Protein AF-A0A442HYF4-F1 (afdb_monomer_lite)

Radius of gyration: 38.26 Å; chains: 1; bounding box: 68×33×131 Å

Structure (mmCIF, N/CA/C/O backbone):
data_AF-A0A442HYF4-F1
#
_entry.id   AF-A0A442HYF4-F1
#
loop_
_atom_site.group_PDB
_atom_site.id
_atom_site.type_symbol
_atom_site.label_atom_id
_atom_site.label_alt_id
_atom_site.label_comp_id
_atom_site.label_asym_id
_atom_site.label_entity_id
_atom_site.label_seq_id
_atom_site.pdbx_PDB_ins_code
_atom_site.Cartn_x
_atom_site.Cartn_y
_atom_site.Cartn_z
_atom_site.occupancy
_atom_site.B_iso_or_equiv
_atom_site.auth_seq_id
_atom_site.auth_comp_id
_atom_site.auth_asym_id
_atom_site.auth_atom_id
_atom_site.pdbx_PDB_model_num
ATOM 1 N N . MET A 1 1 ? 8.317 -24.355 -29.044 1.00 38.81 1 MET A N 1
ATOM 2 C CA . MET A 1 1 ? 8.389 -22.879 -29.080 1.00 38.81 1 MET A CA 1
ATOM 3 C C . MET A 1 1 ? 7.995 -22.366 -27.707 1.00 38.81 1 MET A C 1
ATOM 5 O O . MET A 1 1 ? 6.827 -22.448 -27.359 1.00 38.81 1 MET A O 1
ATOM 9 N N . ALA A 1 2 ? 8.966 -21.963 -26.887 1.00 39.94 2 ALA A N 1
ATOM 10 C CA . ALA A 1 2 ? 8.688 -21.437 -25.554 1.00 39.94 2 ALA A CA 1
ATOM 11 C C . ALA A 1 2 ? 8.013 -20.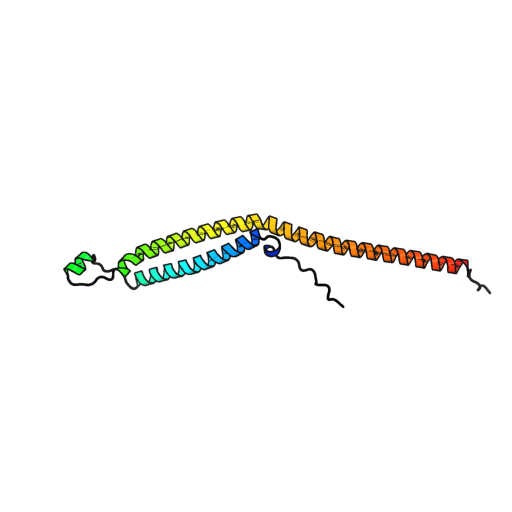068 -25.700 1.00 39.94 2 ALA A C 1
ATOM 13 O O . ALA A 1 2 ? 8.576 -19.163 -26.316 1.00 39.94 2 ALA A O 1
ATOM 14 N N . THR A 1 3 ? 6.795 -19.932 -25.184 1.00 39.81 3 THR A N 1
ATOM 15 C CA . THR A 1 3 ? 6.084 -18.656 -25.107 1.00 39.81 3 THR A CA 1
ATOM 16 C C . THR A 1 3 ? 6.924 -17.703 -24.265 1.00 39.81 3 THR A C 1
ATOM 18 O O . THR A 1 3 ? 7.043 -17.878 -23.053 1.00 39.81 3 THR A O 1
ATOM 21 N N . LYS A 1 4 ? 7.572 -16.734 -24.919 1.00 58.91 4 LYS A N 1
ATOM 22 C CA . LYS A 1 4 ? 8.318 -15.655 -24.266 1.00 58.91 4 LYS A CA 1
ATOM 23 C C . LYS A 1 4 ? 7.337 -14.966 -23.315 1.00 58.91 4 LYS A C 1
ATOM 25 O O . LYS A 1 4 ? 6.395 -14.341 -23.789 1.00 58.91 4 LYS A O 1
ATOM 30 N N . SER A 1 5 ? 7.500 -15.147 -22.005 1.00 60.97 5 SER A N 1
ATOM 31 C CA . SER A 1 5 ? 6.630 -14.516 -21.012 1.00 60.97 5 SER A CA 1
ATOM 32 C C . SER A 1 5 ? 6.653 -13.007 -21.241 1.00 60.97 5 SER A C 1
ATOM 34 O O . SER A 1 5 ? 7.714 -12.382 -21.174 1.00 60.97 5 SER A O 1
ATOM 36 N N . GLU A 1 6 ? 5.502 -12.441 -21.580 1.00 85.06 6 GLU A N 1
ATOM 37 C CA . GLU A 1 6 ? 5.359 -11.022 -21.861 1.00 85.06 6 GLU A CA 1
ATOM 38 C C . GLU A 1 6 ? 5.699 -10.225 -20.597 1.00 85.06 6 GLU A C 1
ATOM 40 O O . GLU A 1 6 ? 5.157 -10.481 -19.522 1.00 85.06 6 GLU A O 1
ATOM 45 N N . PHE A 1 7 ? 6.659 -9.299 -20.693 1.00 86.94 7 PHE A N 1
ATOM 46 C CA . PHE A 1 7 ? 7.008 -8.458 -19.548 1.00 86.94 7 PHE A CA 1
ATOM 47 C C . PHE A 1 7 ? 5.790 -7.627 -19.149 1.00 86.94 7 PHE A C 1
ATOM 49 O O . PHE A 1 7 ? 5.303 -6.813 -19.939 1.00 86.94 7 PHE A O 1
ATOM 56 N N . ARG A 1 8 ? 5.346 -7.806 -17.905 1.00 91.44 8 ARG A N 1
ATOM 57 C CA . ARG A 1 8 ? 4.290 -7.016 -17.282 1.00 91.44 8 ARG A CA 1
ATOM 58 C C . ARG A 1 8 ? 4.919 -5.975 -16.366 1.00 91.44 8 ARG A C 1
ATOM 60 O O . ARG A 1 8 ? 5.825 -6.288 -15.599 1.00 91.44 8 ARG A O 1
ATOM 67 N N . VAL A 1 9 ? 4.421 -4.744 -16.443 1.00 91.69 9 VAL A N 1
ATOM 68 C CA . VAL A 1 9 ? 4.828 -3.674 -15.526 1.00 91.69 9 VAL A CA 1
ATOM 69 C C . VAL A 1 9 ? 4.421 -4.071 -14.101 1.00 91.69 9 VAL A C 1
ATOM 71 O O . VAL A 1 9 ? 3.242 -4.377 -13.900 1.00 91.69 9 VAL A O 1
ATOM 74 N N . PRO A 1 10 ? 5.359 -4.088 -13.134 1.00 91.19 10 PRO A N 1
ATOM 75 C CA . PRO A 1 10 ? 5.040 -4.438 -11.758 1.00 91.19 10 PRO A CA 1
ATOM 76 C C . PRO A 1 10 ? 4.147 -3.373 -11.121 1.00 91.19 10 PRO A C 1
ATOM 78 O O . PRO A 1 10 ? 4.247 -2.183 -11.438 1.00 91.19 10 PRO A O 1
ATOM 81 N N . THR A 1 11 ? 3.280 -3.797 -10.208 1.00 93.81 11 THR A N 1
ATOM 82 C CA . THR A 1 11 ? 2.511 -2.865 -9.373 1.00 93.81 11 THR A CA 1
ATOM 83 C C . THR A 1 11 ? 3.415 -2.172 -8.345 1.00 93.81 11 THR A C 1
ATOM 85 O O . THR A 1 11 ? 4.553 -2.583 -8.118 1.00 93.81 11 THR A O 1
ATOM 88 N N . LEU A 1 12 ? 2.925 -1.108 -7.697 1.00 91.88 12 LEU A N 1
ATOM 89 C CA . LEU A 1 12 ? 3.696 -0.399 -6.663 1.00 91.88 12 LEU A CA 1
ATOM 90 C C . LEU A 1 12 ? 4.048 -1.312 -5.479 1.00 91.88 12 LEU A C 1
ATOM 92 O O . LEU A 1 12 ? 5.179 -1.280 -5.006 1.00 91.88 12 LEU A O 1
ATOM 96 N N . ALA A 1 13 ? 3.108 -2.161 -5.057 1.00 92.25 13 ALA A N 1
ATOM 97 C CA . ALA A 1 13 ? 3.314 -3.143 -3.995 1.00 92.25 13 ALA A CA 1
ATOM 98 C C . ALA A 1 13 ? 4.318 -4.243 -4.388 1.00 92.25 13 ALA A C 1
ATOM 100 O O . ALA A 1 13 ? 5.089 -4.711 -3.557 1.00 92.25 13 ALA A O 1
ATOM 101 N N . GLU A 1 14 ? 4.352 -4.639 -5.661 1.00 91.38 14 GLU A N 1
ATOM 102 C CA . GLU A 1 14 ? 5.345 -5.597 -6.165 1.00 91.38 14 GLU A CA 1
ATOM 103 C C . GLU A 1 14 ? 6.748 -4.980 -6.269 1.00 91.38 14 GLU A C 1
ATOM 105 O O . GLU A 1 14 ? 7.747 -5.681 -6.116 1.00 91.38 14 GLU A O 1
ATOM 110 N N . ALA A 1 15 ? 6.832 -3.677 -6.547 1.00 91.69 15 ALA A N 1
ATOM 111 C CA . ALA A 1 15 ? 8.097 -2.969 -6.712 1.00 91.69 15 ALA A CA 1
ATOM 112 C C . ALA A 1 15 ? 8.715 -2.482 -5.391 1.00 91.69 15 ALA A C 1
ATOM 114 O O . ALA A 1 15 ? 9.929 -2.277 -5.339 1.00 91.69 15 ALA A O 1
ATOM 115 N N . ASP A 1 16 ? 7.911 -2.293 -4.341 1.00 93.75 16 ASP A N 1
ATOM 116 C CA . ASP A 1 16 ? 8.363 -1.839 -3.024 1.00 93.75 16 ASP A CA 1
ATOM 117 C C . ASP A 1 16 ? 7.648 -2.609 -1.899 1.00 93.75 16 ASP A C 1
ATOM 119 O O . ASP A 1 16 ? 6.457 -2.427 -1.634 1.00 93.75 16 ASP A O 1
ATOM 123 N N . THR A 1 17 ? 8.404 -3.460 -1.200 1.00 92.81 17 THR A N 1
ATOM 124 C CA . THR A 1 17 ? 7.889 -4.311 -0.118 1.00 92.81 17 THR A CA 1
ATOM 125 C C . THR A 1 17 ? 7.430 -3.517 1.103 1.00 92.81 17 THR A C 1
ATOM 127 O O . THR A 1 17 ? 6.549 -3.973 1.830 1.00 92.81 17 THR A O 1
ATOM 130 N N . GLU A 1 18 ? 8.004 -2.337 1.358 1.00 92.81 18 GLU A N 1
ATOM 131 C CA . GLU A 1 18 ? 7.554 -1.474 2.455 1.00 92.81 18 GLU A CA 1
ATOM 132 C C . GLU A 1 18 ? 6.215 -0.823 2.112 1.00 92.81 18 GLU A C 1
ATOM 134 O O . GLU A 1 18 ? 5.328 -0.768 2.962 1.00 92.81 18 GLU A O 1
ATOM 139 N N . TYR A 1 19 ? 6.039 -0.399 0.858 1.00 94.12 19 TYR A N 1
ATOM 140 C CA . TYR A 1 19 ? 4.758 0.110 0.368 1.00 94.12 19 TYR A CA 1
ATOM 141 C C . TYR A 1 19 ? 3.656 -0.958 0.494 1.00 94.12 19 TYR A C 1
ATOM 143 O O . TYR A 1 19 ? 2.601 -0.685 1.068 1.00 94.12 19 TYR A O 1
ATOM 151 N N . ALA A 1 20 ? 3.936 -2.201 0.083 1.00 94.50 20 ALA A N 1
ATOM 152 C CA . ALA A 1 20 ? 3.019 -3.331 0.267 1.00 94.50 20 ALA A CA 1
ATOM 153 C C . ALA A 1 20 ? 2.692 -3.607 1.746 1.00 94.50 20 ALA A C 1
ATOM 155 O O . ALA A 1 20 ? 1.543 -3.871 2.103 1.00 94.50 20 ALA A O 1
ATOM 156 N N . ALA A 1 21 ? 3.691 -3.525 2.631 1.00 95.19 21 ALA A N 1
ATOM 157 C CA . ALA A 1 21 ? 3.490 -3.734 4.062 1.00 95.19 21 ALA A CA 1
ATOM 158 C C . ALA A 1 21 ? 2.591 -2.654 4.687 1.00 95.19 21 ALA A C 1
ATOM 160 O O . ALA A 1 21 ? 1.784 -2.967 5.564 1.00 95.19 21 ALA A O 1
ATOM 161 N N . ILE A 1 22 ? 2.709 -1.397 4.246 1.00 95.06 22 ILE A N 1
ATOM 162 C CA . ILE A 1 22 ? 1.838 -0.302 4.694 1.00 95.06 22 ILE A CA 1
ATOM 163 C C . ILE A 1 22 ? 0.404 -0.523 4.195 1.00 95.06 22 ILE A C 1
ATOM 165 O O . ILE A 1 22 ? -0.527 -0.397 4.991 1.00 95.06 22 ILE A O 1
ATOM 169 N N . GLU A 1 23 ? 0.218 -0.910 2.928 1.00 95.38 23 GLU A N 1
ATOM 170 C CA . GLU A 1 23 ? -1.105 -1.241 2.375 1.00 95.38 23 GLU A CA 1
ATOM 171 C C . GLU A 1 23 ? -1.783 -2.379 3.148 1.00 95.38 23 GLU A C 1
ATOM 173 O O . GLU A 1 23 ? -2.941 -2.244 3.548 1.00 95.38 23 GLU A O 1
ATOM 178 N N . SER A 1 24 ? -1.050 -3.460 3.435 1.00 96.31 24 SER A N 1
ATOM 179 C CA . SER A 1 24 ? -1.563 -4.588 4.222 1.00 96.31 24 SER A CA 1
ATOM 180 C C . SER A 1 24 ? -2.000 -4.150 5.620 1.00 96.31 24 SER A C 1
ATOM 182 O O . SER A 1 24 ? -3.122 -4.432 6.031 1.00 96.31 24 SER A O 1
ATOM 184 N N . ARG A 1 25 ? -1.150 -3.405 6.342 1.00 96.31 25 ARG A N 1
ATOM 185 C CA . ARG A 1 25 ? -1.492 -2.921 7.691 1.00 96.31 25 ARG A CA 1
ATOM 186 C C . ARG A 1 25 ? -2.697 -1.988 7.675 1.00 96.31 25 ARG A C 1
ATOM 188 O O . ARG A 1 25 ? -3.513 -2.034 8.589 1.00 96.31 25 ARG A O 1
ATOM 195 N N . MET A 1 26 ? -2.823 -1.140 6.655 1.00 96.19 26 MET A N 1
ATOM 196 C CA . MET A 1 26 ? -3.970 -0.245 6.524 1.00 96.19 26 MET A CA 1
ATOM 197 C C . MET A 1 26 ? -5.268 -1.035 6.318 1.00 96.19 26 MET A C 1
ATOM 199 O O . MET A 1 26 ? -6.268 -0.721 6.962 1.00 96.19 26 MET A O 1
ATOM 203 N N . ALA A 1 27 ? -5.250 -2.081 5.486 1.00 96.62 27 ALA A N 1
ATOM 204 C CA . ALA A 1 27 ? -6.400 -2.965 5.301 1.00 96.62 27 ALA A CA 1
ATOM 205 C C . ALA A 1 27 ? -6.808 -3.655 6.617 1.00 96.62 27 ALA A C 1
ATOM 207 O O . ALA A 1 27 ? -7.994 -3.676 6.961 1.00 96.62 27 ALA A O 1
ATOM 208 N N . ASP A 1 28 ? -5.830 -4.134 7.391 1.00 97.50 28 ASP A N 1
ATOM 209 C CA . ASP A 1 28 ? -6.071 -4.753 8.697 1.00 97.50 28 ASP A CA 1
ATOM 210 C C . ASP A 1 28 ? -6.696 -3.764 9.693 1.00 97.50 28 ASP A C 1
ATOM 212 O O . ASP A 1 28 ? -7.692 -4.084 10.348 1.00 97.50 28 ASP A O 1
ATOM 216 N N . LEU A 1 29 ? -6.162 -2.541 9.788 1.00 97.44 29 LEU A N 1
ATOM 217 C CA . LEU A 1 29 ? -6.703 -1.510 10.679 1.00 97.44 29 LEU A CA 1
ATOM 218 C C . LEU A 1 29 ? -8.103 -1.053 10.261 1.00 97.44 29 LEU A C 1
ATOM 220 O O . LEU A 1 29 ? -8.954 -0.857 11.124 1.00 97.44 29 LEU A O 1
ATOM 224 N N . MET A 1 30 ? -8.381 -0.929 8.961 1.00 96.75 30 MET A N 1
ATOM 225 C CA . MET A 1 30 ? -9.723 -0.598 8.466 1.00 96.75 30 MET A CA 1
ATOM 226 C C . MET A 1 30 ? -10.738 -1.698 8.797 1.00 96.75 30 MET A C 1
ATOM 228 O O . MET A 1 30 ? -11.869 -1.402 9.187 1.00 96.75 30 MET A O 1
ATOM 232 N N . SER A 1 31 ? -10.332 -2.967 8.699 1.00 97.75 31 SER A N 1
ATOM 233 C CA . SER A 1 31 ? -11.157 -4.099 9.126 1.00 97.75 31 SER A CA 1
ATOM 234 C C . SER A 1 31 ? -11.479 -4.010 10.623 1.00 97.75 31 SER A C 1
ATOM 236 O O . SER A 1 31 ? -12.656 -4.009 11.002 1.00 97.75 31 SER A O 1
ATOM 238 N N . GLN A 1 32 ? -10.455 -3.813 11.463 1.00 97.00 32 GLN A N 1
ATOM 239 C CA . GLN A 1 32 ? -10.607 -3.649 12.913 1.00 97.00 32 GLN A CA 1
ATOM 240 C C . GLN A 1 32 ? -11.462 -2.435 13.291 1.00 97.00 32 GLN A C 1
ATOM 242 O O . GLN A 1 32 ? -12.279 -2.529 14.210 1.00 97.00 32 GLN A O 1
ATOM 247 N N . HIS A 1 33 ? -11.305 -1.312 12.586 1.00 97.19 33 HIS A N 1
ATOM 248 C CA . HIS A 1 33 ? -12.120 -0.110 12.771 1.00 97.19 33 HIS A CA 1
ATOM 249 C C . HIS A 1 33 ? -13.586 -0.415 12.489 1.00 97.19 33 HIS A C 1
ATOM 251 O O . HIS A 1 33 ? -14.428 -0.208 13.360 1.00 97.19 33 HIS A O 1
ATOM 257 N N . SER A 1 34 ? -13.882 -1.028 11.338 1.00 97.50 34 SER A N 1
ATOM 258 C CA . SER A 1 34 ? -15.255 -1.372 10.959 1.00 97.50 34 SER A CA 1
ATOM 259 C C . SER A 1 34 ? -15.929 -2.308 11.966 1.00 97.50 34 SER A C 1
ATOM 261 O O . SER A 1 34 ? -17.132 -2.199 12.206 1.00 97.50 34 SER A O 1
ATOM 263 N N . GLN A 1 35 ? -15.171 -3.244 12.543 1.00 97.50 35 GLN A N 1
ATOM 264 C CA . GLN A 1 35 ? -15.669 -4.178 13.544 1.00 97.50 35 GLN A CA 1
ATOM 265 C C . GLN A 1 35 ? -15.906 -3.466 14.879 1.00 97.50 35 GLN A C 1
ATOM 267 O O . GLN A 1 35 ? -17.008 -3.525 15.417 1.00 97.50 35 GLN A O 1
ATOM 272 N N . THR A 1 36 ? -14.905 -2.742 15.384 1.00 95.69 36 THR A N 1
ATOM 273 C CA . THR A 1 36 ? -14.988 -2.041 16.675 1.00 95.69 36 THR A CA 1
ATOM 274 C C . THR A 1 36 ? -16.083 -0.973 16.658 1.00 95.69 36 THR A C 1
ATOM 276 O O . THR A 1 36 ? -16.799 -0.803 17.642 1.00 95.69 36 THR A O 1
ATOM 279 N N . HIS A 1 37 ? -16.257 -0.284 15.528 1.00 96.88 37 HIS A N 1
ATOM 280 C CA . HIS A 1 37 ? -17.327 0.688 15.336 1.00 96.88 37 HIS A CA 1
ATOM 281 C C . HIS A 1 37 ? -18.711 0.026 15.375 1.00 96.88 37 HIS A C 1
ATOM 283 O O . HIS A 1 37 ? -19.618 0.539 16.027 1.00 96.88 37 HIS A O 1
ATOM 289 N N . ARG A 1 38 ? -18.885 -1.129 14.715 1.00 97.38 38 ARG A N 1
ATOM 290 C CA . ARG A 1 38 ? -20.138 -1.901 14.784 1.00 97.38 38 ARG A CA 1
ATOM 291 C C . ARG A 1 38 ? -20.455 -2.334 16.213 1.00 97.38 38 ARG A C 1
ATOM 293 O O . ARG A 1 38 ? -21.544 -2.044 16.692 1.00 97.38 38 ARG A O 1
ATOM 300 N N . GLU A 1 39 ? -19.482 -2.910 16.916 1.00 94.88 39 GLU A N 1
ATOM 301 C CA . GLU A 1 39 ? -19.630 -3.307 18.324 1.00 94.88 39 GLU A CA 1
ATOM 302 C C . GLU A 1 39 ? -20.008 -2.114 19.224 1.00 94.88 39 GLU A C 1
ATOM 304 O O . GLU A 1 39 ? -20.851 -2.234 20.112 1.00 94.88 39 GLU A O 1
ATOM 309 N N . ALA A 1 40 ? -19.419 -0.935 18.993 1.00 94.62 40 ALA A N 1
ATOM 310 C CA . ALA A 1 40 ? -19.750 0.272 19.747 1.00 94.62 40 ALA A CA 1
ATOM 311 C C . ALA A 1 40 ? -21.201 0.724 19.513 1.00 94.62 40 ALA A C 1
ATOM 313 O O . ALA A 1 40 ? -21.900 1.077 20.466 1.00 94.62 40 ALA A O 1
ATOM 314 N N . GLU A 1 41 ? -21.670 0.707 18.265 1.00 95.88 41 GLU A N 1
ATOM 315 C CA . GLU A 1 41 ? -23.044 1.094 17.940 1.00 95.88 41 GLU A CA 1
ATOM 316 C C . GLU A 1 41 ? -24.071 0.056 18.415 1.00 95.88 41 GLU A C 1
ATOM 318 O O . GLU A 1 41 ? -25.150 0.440 18.865 1.00 95.88 41 GLU A O 1
ATOM 323 N N . GLU A 1 42 ? -23.724 -1.231 18.439 1.00 94.44 42 GLU A N 1
ATOM 324 C CA . GLU A 1 42 ? -24.545 -2.280 19.055 1.00 94.44 42 GLU A CA 1
ATOM 325 C C . GLU A 1 42 ? -24.712 -2.055 20.564 1.00 94.44 42 GLU A C 1
ATOM 327 O O . GLU A 1 42 ? -25.839 -2.022 21.063 1.00 94.44 42 GLU A O 1
ATOM 332 N N . ILE A 1 43 ? -23.614 -1.809 21.290 1.00 91.25 43 ILE A N 1
ATOM 333 C CA . ILE A 1 43 ? -23.664 -1.500 22.730 1.00 91.25 43 ILE A CA 1
ATOM 334 C C . ILE A 1 43 ? -24.483 -0.228 22.971 1.00 91.25 43 ILE A C 1
ATOM 336 O O . ILE A 1 43 ? -25.283 -0.162 23.906 1.00 91.25 43 ILE A O 1
ATOM 340 N N . ARG A 1 44 ? -24.315 0.792 22.124 1.00 92.56 44 ARG A N 1
ATOM 341 C CA . ARG A 1 44 ? -25.087 2.035 22.210 1.00 92.56 44 ARG A CA 1
ATOM 342 C C . ARG A 1 44 ? -26.582 1.784 22.018 1.00 92.56 44 ARG A C 1
ATOM 344 O O . ARG A 1 44 ? -27.378 2.302 22.801 1.00 92.56 44 ARG A O 1
ATOM 351 N N . ALA A 1 45 ? -26.963 1.016 21.000 1.00 92.06 45 ALA A N 1
ATOM 352 C CA . ALA A 1 45 ? -28.354 0.670 20.732 1.00 92.06 45 ALA A CA 1
ATOM 353 C C . ALA A 1 45 ? -28.967 -0.126 21.895 1.00 92.06 45 ALA A C 1
ATOM 355 O O . ALA A 1 45 ? -30.089 0.158 22.312 1.00 92.06 45 ALA A O 1
ATOM 356 N N . ASP A 1 46 ? -28.212 -1.056 22.478 1.00 88.69 46 ASP A N 1
ATOM 357 C CA . ASP A 1 46 ? -28.643 -1.862 23.621 1.00 88.69 46 ASP A CA 1
ATOM 358 C C . ASP A 1 46 ? -28.806 -1.022 24.903 1.00 88.69 46 ASP A C 1
ATOM 360 O O . ASP A 1 46 ? -29.792 -1.178 25.620 1.00 88.69 46 ASP A O 1
ATOM 364 N N . ILE A 1 47 ? -27.916 -0.053 25.166 1.00 87.56 47 ILE A N 1
ATOM 365 C CA . ILE A 1 47 ? -28.084 0.917 26.268 1.00 87.56 47 ILE A CA 1
ATOM 366 C C . ILE A 1 47 ? -29.369 1.743 26.092 1.00 87.56 47 ILE A C 1
ATOM 368 O O . ILE A 1 47 ? -30.064 2.012 27.072 1.00 87.56 47 ILE A O 1
ATOM 372 N N . LEU A 1 48 ? -29.689 2.156 24.861 1.00 87.69 48 LEU A N 1
ATOM 373 C CA . LEU A 1 48 ? -30.904 2.927 24.573 1.00 87.69 48 LEU A CA 1
ATOM 374 C C . LEU A 1 48 ? -32.172 2.076 24.711 1.00 87.69 48 LEU A C 1
ATOM 376 O O . LEU A 1 48 ? -33.175 2.560 25.232 1.0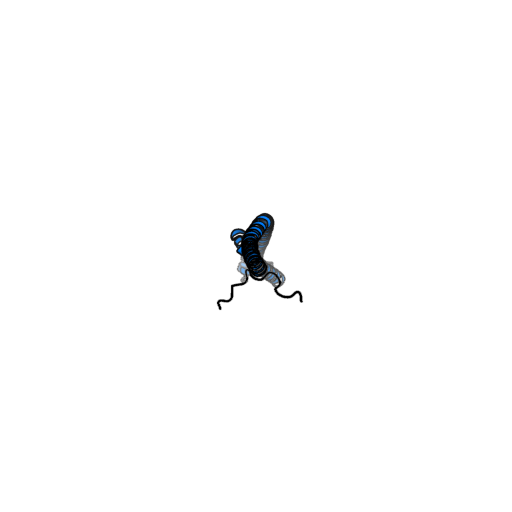0 87.69 48 LEU A O 1
ATOM 380 N N . ALA A 1 49 ? -32.128 0.818 24.268 1.00 88.12 49 ALA A N 1
ATOM 381 C CA . ALA A 1 49 ? -33.248 -0.113 24.370 1.00 88.12 49 ALA A CA 1
ATOM 382 C C . ALA A 1 49 ? -33.493 -0.588 25.813 1.00 88.12 49 ALA A C 1
ATOM 384 O O . ALA A 1 49 ? -34.632 -0.852 26.198 1.00 88.12 49 ALA A O 1
ATOM 385 N N . ARG A 1 50 ? -32.427 -0.709 26.611 1.00 81.81 50 ARG A N 1
ATOM 386 C CA . ARG A 1 50 ? -32.451 -1.194 27.997 1.00 81.81 50 ARG A CA 1
ATOM 387 C C . ARG A 1 50 ? -31.703 -0.210 28.899 1.00 81.81 50 ARG A C 1
ATOM 389 O O . ARG A 1 50 ? -30.559 -0.473 29.282 1.00 81.81 50 ARG A O 1
ATOM 396 N N . PRO A 1 51 ? -32.328 0.933 29.238 1.00 73.44 51 PRO A N 1
ATOM 397 C CA . PRO A 1 51 ? -31.708 1.913 30.113 1.00 73.44 51 PRO A CA 1
ATOM 398 C C . PRO A 1 51 ? -31.426 1.301 31.487 1.00 73.44 51 PRO A C 1
ATOM 400 O O . PRO A 1 51 ? -32.206 0.494 32.000 1.00 73.44 51 PRO A O 1
ATOM 403 N N . ALA A 1 52 ? -30.299 1.693 32.083 1.00 69.56 52 ALA A N 1
ATOM 404 C CA . ALA A 1 52 ? -29.876 1.171 33.375 1.00 69.56 52 ALA A CA 1
ATOM 405 C C . ALA A 1 52 ? -30.954 1.401 34.460 1.00 69.56 52 ALA A C 1
ATOM 407 O O . ALA A 1 52 ? -31.656 2.422 34.429 1.00 69.56 52 ALA A O 1
ATOM 408 N N . PRO A 1 53 ? -31.082 0.488 35.441 1.00 67.00 53 PRO A N 1
ATOM 409 C CA . PRO A 1 53 ? -32.045 0.639 36.524 1.00 67.00 53 PRO A CA 1
ATOM 410 C C . PRO A 1 53 ? -31.835 1.958 37.275 1.00 67.00 53 PRO A C 1
ATOM 412 O O . PRO A 1 53 ? -30.710 2.324 37.608 1.00 67.00 53 PRO A O 1
ATOM 415 N N . ARG A 1 54 ? -32.929 2.663 37.598 1.00 66.88 54 ARG A N 1
ATOM 416 C CA . ARG A 1 54 ? -32.892 3.936 38.353 1.00 66.88 54 ARG A CA 1
ATOM 417 C C . ARG A 1 54 ? -32.352 3.792 39.783 1.00 66.88 54 ARG A C 1
ATOM 419 O O . ARG A 1 54 ? -32.126 4.796 40.451 1.00 66.88 54 ARG A O 1
ATOM 426 N N . MET A 1 55 ? -32.182 2.563 40.266 1.00 66.69 55 MET A N 1
ATOM 427 C CA . MET A 1 55 ? -31.792 2.253 41.637 1.00 66.69 55 MET A CA 1
ATOM 428 C C . MET A 1 55 ? -30.384 1.668 41.678 1.00 66.69 55 MET A C 1
ATOM 430 O O . MET A 1 55 ? -30.020 0.824 40.862 1.00 66.69 55 MET A O 1
ATOM 434 N N . ARG A 1 56 ? -29.593 2.107 42.663 1.00 67.62 56 ARG A N 1
ATOM 435 C CA . ARG A 1 56 ? -28.266 1.544 42.946 1.00 67.62 56 ARG A CA 1
ATOM 436 C C . ARG A 1 56 ? -28.400 0.065 43.3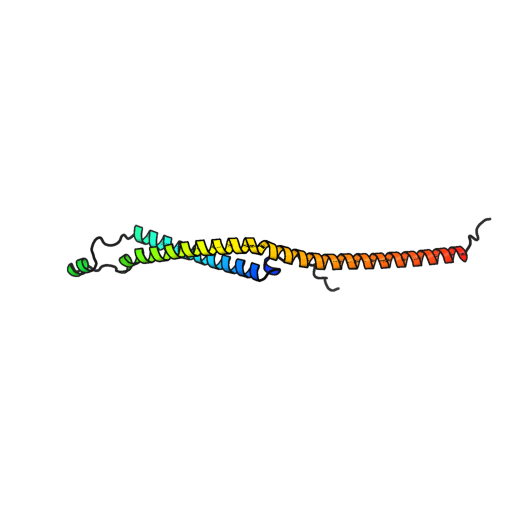21 1.00 67.62 56 ARG A C 1
ATOM 438 O O . ARG A 1 56 ? -29.307 -0.279 44.075 1.00 67.62 56 ARG A O 1
ATOM 445 N N . SER A 1 57 ? -27.469 -0.773 42.863 1.00 70.19 57 SER A N 1
ATOM 446 C CA . SER A 1 57 ? -27.469 -2.225 43.112 1.00 70.19 57 SER A CA 1
ATOM 447 C C . SER A 1 57 ? -27.643 -2.580 44.591 1.00 70.19 57 SER A C 1
ATOM 449 O O . SER A 1 57 ? -28.534 -3.351 44.917 1.00 70.19 57 SER A O 1
ATOM 451 N N . GLY A 1 58 ? -26.904 -1.922 45.490 1.00 69.88 58 GLY A N 1
ATOM 452 C CA . GLY A 1 58 ? -27.036 -2.159 46.933 1.00 69.88 58 GLY A CA 1
ATOM 453 C C . GLY A 1 58 ? -28.399 -1.766 47.519 1.00 69.88 58 GLY A C 1
ATOM 454 O O . GLY A 1 58 ? -28.841 -2.362 48.488 1.00 69.88 58 GLY A O 1
ATOM 455 N N . VAL A 1 59 ? -29.110 -0.797 46.928 1.00 74.31 59 VAL A N 1
ATOM 456 C CA . VAL A 1 59 ? -30.472 -0.432 47.369 1.00 74.31 59 VAL A CA 1
ATOM 457 C C . VAL A 1 59 ? -31.496 -1.438 46.849 1.00 74.31 59 VAL A C 1
ATOM 459 O O . VAL A 1 59 ? -32.445 -1.767 47.551 1.00 74.31 59 VAL A O 1
ATOM 462 N N . ALA A 1 60 ? -31.306 -1.942 45.631 1.00 73.81 60 ALA A N 1
ATOM 463 C CA . ALA A 1 60 ? -32.159 -2.983 45.074 1.00 73.81 60 ALA A CA 1
ATOM 464 C C . ALA A 1 60 ? -32.007 -4.311 45.832 1.00 73.81 60 ALA A C 1
ATOM 466 O O . ALA A 1 60 ? -33.019 -4.929 46.148 1.00 73.81 60 ALA A O 1
ATOM 467 N N . GLU A 1 61 ? -30.781 -4.687 46.215 1.00 77.00 61 GLU A N 1
ATOM 468 C CA . GLU A 1 61 ? -30.520 -5.852 47.073 1.00 77.00 61 GLU A CA 1
ATOM 469 C C . GLU A 1 61 ? -31.208 -5.721 48.437 1.00 77.00 61 GLU A C 1
ATOM 471 O O . GLU A 1 61 ? -31.866 -6.658 48.885 1.00 77.00 61 GLU A O 1
ATOM 476 N N . LEU A 1 62 ? -31.141 -4.539 49.065 1.00 77.31 62 LEU A N 1
ATOM 477 C CA . LEU A 1 62 ? -31.845 -4.262 50.325 1.00 77.31 62 LEU A CA 1
ATOM 478 C C . LEU A 1 62 ? -33.376 -4.357 50.203 1.00 77.31 62 LEU A C 1
ATOM 480 O O . LEU A 1 62 ? -34.056 -4.566 51.203 1.00 77.31 62 LEU A O 1
ATOM 484 N N . LEU A 1 63 ? -33.920 -4.221 48.993 1.00 78.75 63 LEU A N 1
ATOM 485 C CA . LEU A 1 63 ? -35.349 -4.348 48.694 1.00 78.75 63 LEU A CA 1
ATOM 486 C C . LEU A 1 63 ? -35.718 -5.725 48.114 1.00 78.75 63 LEU A C 1
ATOM 488 O O . LEU A 1 63 ? -36.848 -5.912 47.664 1.00 78.75 63 LEU A O 1
ATOM 492 N N . GLY A 1 64 ? -34.786 -6.686 48.114 1.00 72.06 64 GLY A N 1
ATOM 493 C CA . GLY A 1 64 ? -34.999 -8.044 47.603 1.00 72.06 64 GLY A CA 1
ATOM 494 C C . GLY A 1 64 ? -35.051 -8.155 46.075 1.00 72.06 64 GLY A C 1
ATOM 495 O O . GLY A 1 64 ? -35.457 -9.189 45.548 1.00 72.06 64 GLY A O 1
ATOM 496 N N . GLY A 1 65 ? -34.661 -7.105 45.352 1.00 71.62 65 GLY A N 1
ATOM 497 C CA . GLY A 1 65 ? -34.574 -7.090 43.895 1.00 71.62 65 GLY A CA 1
ATOM 498 C C . GLY A 1 65 ? -33.179 -7.460 43.388 1.00 71.62 65 GLY A C 1
ATOM 499 O O . GLY A 1 65 ? -32.166 -7.099 43.980 1.00 71.62 65 GLY A O 1
ATOM 500 N N . THR A 1 66 ? -33.113 -8.138 42.244 1.00 63.41 66 THR A N 1
ATOM 501 C CA . THR A 1 66 ? -31.856 -8.425 41.537 1.00 63.41 66 THR A CA 1
ATOM 502 C C . THR A 1 66 ? -31.575 -7.352 40.487 1.00 63.41 66 THR A C 1
ATOM 504 O O . THR A 1 66 ? -32.436 -7.068 39.652 1.00 63.41 66 THR A O 1
ATOM 507 N N . VAL A 1 67 ? -30.369 -6.780 40.489 1.00 65.44 67 VAL A N 1
ATOM 508 C CA . VAL A 1 67 ? -29.915 -5.837 39.452 1.00 65.44 67 VAL A CA 1
ATOM 509 C C . VAL A 1 67 ? -28.970 -6.543 38.499 1.00 65.44 67 VAL A C 1
ATOM 511 O O . VAL A 1 67 ? -27.994 -7.153 38.927 1.00 65.44 67 VAL A O 1
ATOM 514 N N . ASP A 1 68 ? -29.239 -6.413 37.203 1.00 69.00 68 ASP A N 1
ATOM 515 C CA . ASP A 1 68 ? -28.321 -6.871 36.168 1.00 69.00 68 ASP A CA 1
ATOM 516 C C . ASP A 1 68 ? -27.076 -5.968 36.147 1.00 69.00 68 ASP A C 1
ATOM 518 O O . ASP A 1 68 ? -27.096 -4.825 35.680 1.00 69.00 68 ASP A O 1
ATOM 522 N N . THR A 1 69 ? -25.981 -6.479 36.705 1.00 70.38 69 THR A N 1
ATOM 523 C CA . THR A 1 69 ? -24.687 -5.792 36.783 1.00 70.38 69 THR A CA 1
ATOM 524 C C . THR A 1 69 ? -24.049 -5.607 35.408 1.00 70.38 69 THR A C 1
ATOM 526 O O . THR A 1 69 ? -23.240 -4.689 35.244 1.00 70.38 69 THR A O 1
ATOM 529 N N . ALA A 1 70 ? -24.454 -6.386 34.397 1.00 70.81 70 ALA A N 1
ATOM 530 C CA . ALA A 1 70 ? -24.000 -6.192 33.026 1.00 70.81 70 ALA A CA 1
ATOM 531 C C . ALA A 1 70 ? -24.497 -4.850 32.466 1.00 70.81 70 ALA A C 1
ATOM 533 O O . ALA A 1 70 ? -23.745 -4.167 31.772 1.00 70.81 70 ALA A O 1
ATOM 534 N N . LEU A 1 71 ? -25.707 -4.404 32.835 1.00 71.75 71 LEU A N 1
ATOM 535 C CA . LEU A 1 71 ? -26.239 -3.092 32.432 1.00 71.75 71 LEU A CA 1
ATOM 536 C C . LEU A 1 71 ? -25.387 -1.924 32.951 1.00 71.75 71 LEU A C 1
ATOM 538 O O . LEU A 1 71 ? -25.297 -0.888 32.293 1.00 71.75 71 LEU A O 1
ATOM 542 N N . LEU A 1 72 ? -24.734 -2.096 34.104 1.00 75.25 72 LEU A N 1
ATOM 543 C CA . LEU A 1 72 ? -23.894 -1.069 34.727 1.00 75.25 72 LEU A CA 1
ATOM 544 C C . LEU A 1 72 ? -22.513 -0.944 34.066 1.00 75.25 72 LEU A C 1
ATOM 546 O O . LEU A 1 72 ? -21.919 0.131 34.111 1.00 75.25 72 LEU A O 1
ATOM 550 N N . GLN A 1 73 ? -22.002 -2.010 33.442 1.00 83.12 73 GLN A N 1
ATOM 551 C CA . GLN A 1 73 ? -20.680 -2.015 32.797 1.00 83.12 73 GLN A CA 1
ATOM 552 C C . GLN A 1 73 ? -20.708 -1.513 31.344 1.00 83.12 73 GLN A C 1
ATOM 554 O O . GLN A 1 73 ? -19.687 -1.048 30.832 1.00 83.12 73 GLN A O 1
ATOM 559 N N . ARG A 1 74 ? -21.874 -1.546 30.684 1.00 84.94 74 ARG A N 1
ATOM 560 C CA . ARG A 1 74 ? -22.047 -1.139 29.276 1.00 84.94 74 ARG A CA 1
ATOM 561 C C . ARG A 1 74 ? -21.577 0.289 28.958 1.00 84.94 74 ARG A C 1
ATOM 563 O O . ARG A 1 74 ? -20.924 0.455 27.930 1.00 84.94 74 ARG A O 1
ATOM 570 N N . PRO A 1 75 ? -21.831 1.328 29.784 1.00 87.00 75 PRO A N 1
ATOM 571 C CA . PRO A 1 75 ? -21.329 2.676 29.496 1.00 87.00 75 PRO A CA 1
ATOM 572 C C . PRO A 1 75 ? -19.797 2.755 29.484 1.00 87.00 75 PRO A C 1
ATOM 574 O O . PRO A 1 75 ? -19.223 3.462 28.655 1.00 87.00 75 PRO A O 1
ATOM 577 N N . THR A 1 76 ? -19.134 2.008 30.371 1.00 89.69 76 THR A N 1
ATOM 578 C CA . THR A 1 76 ? -17.668 1.917 30.418 1.00 89.69 76 THR A CA 1
ATOM 579 C C . THR A 1 76 ? -17.136 1.213 29.175 1.00 89.69 76 THR A C 1
ATOM 581 O O . THR A 1 76 ? -16.274 1.762 28.493 1.00 89.69 76 THR A O 1
ATOM 584 N N . GLN A 1 77 ? -17.725 0.071 28.808 1.00 89.62 77 GLN A N 1
ATOM 585 C CA . GLN A 1 77 ? -17.368 -0.661 27.588 1.00 89.62 77 GLN A CA 1
ATOM 586 C C . GLN A 1 77 ? -17.571 0.192 26.327 1.00 89.62 77 GLN A C 1
ATOM 588 O O . GLN A 1 77 ? -16.712 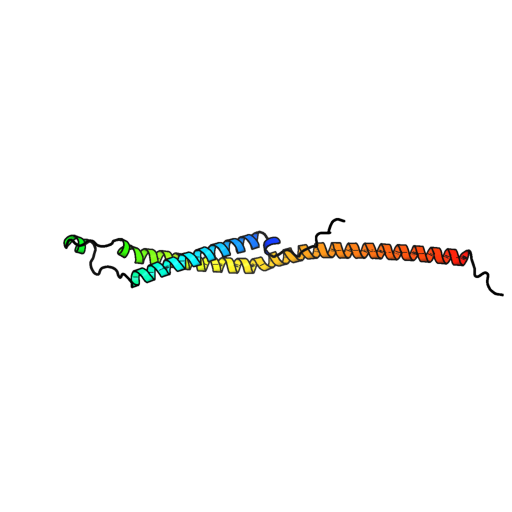0.219 25.449 1.00 89.62 77 GLN A O 1
ATOM 593 N N . LEU A 1 78 ? -18.667 0.955 26.245 1.00 92.56 78 LEU A N 1
ATOM 594 C CA . LEU A 1 78 ? -18.907 1.882 25.137 1.00 92.56 78 LEU A CA 1
ATOM 595 C C . LEU A 1 78 ? -17.821 2.962 25.058 1.00 92.56 78 LEU A C 1
ATOM 597 O O . LEU A 1 78 ? -17.359 3.293 23.965 1.00 92.56 78 LEU A O 1
ATOM 601 N N . LYS A 1 79 ? -17.404 3.517 26.202 1.00 94.75 79 LYS A N 1
ATOM 602 C CA . LYS A 1 79 ? -16.331 4.516 26.256 1.00 94.75 79 LYS A CA 1
ATOM 603 C C . LYS A 1 79 ? -15.004 3.934 25.764 1.00 94.75 79 LYS A C 1
ATOM 605 O O . LYS A 1 79 ? -14.333 4.579 24.966 1.00 94.75 79 LYS A O 1
ATOM 610 N N . GLU A 1 80 ? -14.655 2.725 26.193 1.00 94.31 80 GLU A N 1
ATOM 611 C CA . GLU A 1 80 ? -13.442 2.024 25.752 1.00 94.31 80 GLU A CA 1
ATOM 612 C C . GLU A 1 80 ? -13.459 1.747 24.247 1.00 94.31 80 GLU A C 1
ATOM 614 O O . GLU A 1 80 ? -12.494 2.057 23.549 1.00 94.31 80 GLU A O 1
ATOM 619 N N . LYS A 1 81 ? -14.574 1.225 23.719 1.00 94.38 81 LYS A N 1
ATOM 620 C CA . LYS A 1 81 ? -14.721 0.954 22.282 1.00 94.38 81 LYS A CA 1
ATOM 621 C C . LYS A 1 81 ? -14.630 2.232 21.453 1.00 94.38 81 LYS A C 1
ATOM 623 O O . LYS A 1 81 ? -13.957 2.232 20.431 1.00 94.38 81 LYS A O 1
ATOM 628 N N . ARG A 1 82 ? -15.232 3.335 21.910 1.00 95.00 82 ARG A N 1
ATOM 629 C CA . ARG A 1 82 ? -15.109 4.648 21.255 1.00 95.00 82 ARG A CA 1
ATOM 630 C C . ARG A 1 82 ? -13.689 5.203 21.296 1.00 95.00 82 ARG A C 1
ATOM 632 O O . ARG A 1 82 ? -13.246 5.744 20.292 1.00 95.00 82 ARG A O 1
ATOM 639 N N . GLY A 1 83 ? -12.985 5.046 22.419 1.00 96.44 83 GLY A N 1
ATOM 640 C CA . GLY A 1 83 ? -11.564 5.395 22.511 1.00 96.44 83 GLY A CA 1
ATOM 641 C C . GLY A 1 83 ? -10.746 4.628 21.477 1.00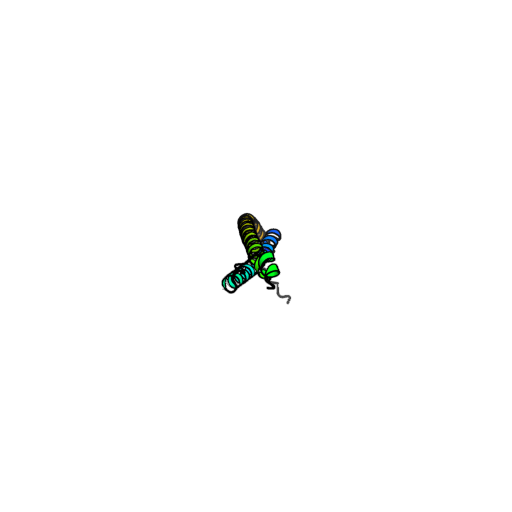 96.44 83 GLY A C 1
ATOM 642 O O . GLY A 1 83 ? -10.062 5.229 20.660 1.00 96.44 83 GLY A O 1
ATOM 643 N N . ARG A 1 84 ? -10.946 3.309 21.406 1.00 95.50 84 ARG A N 1
ATOM 644 C CA . ARG A 1 84 ? -10.275 2.462 20.416 1.00 95.50 84 ARG A CA 1
ATOM 645 C C . ARG A 1 84 ? -10.621 2.824 18.968 1.00 95.50 84 ARG A C 1
ATOM 647 O O . ARG A 1 84 ? -9.760 2.708 18.107 1.00 95.50 84 ARG A O 1
ATOM 654 N N . VAL A 1 85 ? -11.857 3.237 18.676 1.00 96.75 85 VAL A N 1
ATOM 655 C CA . VAL A 1 85 ? -12.232 3.739 17.339 1.00 96.75 85 VAL A CA 1
ATOM 656 C C . VAL A 1 85 ? -11.422 4.987 16.989 1.00 96.75 85 VAL A C 1
ATOM 658 O O . VAL A 1 85 ? -10.860 5.031 15.900 1.00 96.75 85 VAL A O 1
ATOM 661 N N . ALA A 1 86 ? -11.301 5.944 17.913 1.00 96.81 86 ALA A N 1
ATOM 662 C CA . ALA A 1 86 ? -10.502 7.149 17.699 1.00 96.81 86 ALA A CA 1
ATOM 663 C C . ALA A 1 86 ? -9.011 6.823 17.486 1.00 96.81 86 ALA A C 1
ATOM 665 O O . ALA A 1 86 ? -8.408 7.322 16.539 1.00 96.81 86 ALA A O 1
ATOM 666 N N . ASP A 1 87 ? -8.445 5.919 18.293 1.00 97.31 87 ASP A N 1
ATOM 667 C CA . ASP A 1 87 ? -7.053 5.474 18.139 1.00 97.31 87 ASP A CA 1
ATOM 668 C C . ASP A 1 87 ? -6.818 4.805 16.771 1.00 97.31 87 ASP A C 1
ATOM 670 O O . ASP A 1 87 ? -5.794 5.020 16.119 1.00 97.31 87 ASP A O 1
ATOM 674 N N . LEU A 1 88 ? -7.776 3.989 16.310 1.00 96.62 88 LEU A N 1
ATOM 675 C CA . LEU A 1 88 ? -7.715 3.340 14.999 1.00 96.62 88 LEU A CA 1
ATOM 676 C C . LEU A 1 88 ? -7.813 4.354 13.853 1.00 96.62 88 LEU A C 1
ATOM 678 O O . LEU A 1 88 ? -7.102 4.206 12.862 1.00 96.62 88 LEU A O 1
ATOM 682 N N . GLU A 1 89 ? -8.658 5.378 13.976 1.00 97.06 89 GLU A N 1
ATOM 683 C CA . GLU A 1 89 ? -8.761 6.461 12.990 1.00 97.06 89 GLU A CA 1
ATOM 684 C C . GLU A 1 89 ? -7.450 7.237 12.876 1.00 97.06 89 GLU A C 1
ATOM 686 O O . GLU A 1 89 ? -6.948 7.433 11.768 1.00 97.06 89 GLU A O 1
ATOM 691 N N . GLU A 1 90 ? -6.849 7.608 14.007 1.00 97.94 90 GLU A N 1
ATOM 692 C CA . GLU A 1 90 ? -5.558 8.294 14.025 1.00 97.94 90 GLU A CA 1
ATOM 693 C C . GLU A 1 90 ? -4.448 7.428 13.412 1.00 97.94 90 GLU A C 1
ATOM 695 O O . GLU A 1 90 ? -3.687 7.893 12.558 1.00 97.94 90 GLU A O 1
ATOM 700 N N . ALA A 1 91 ? -4.392 6.141 13.768 1.00 97.19 91 ALA A N 1
ATOM 701 C CA . ALA A 1 91 ? -3.428 5.207 13.196 1.00 97.19 91 ALA A CA 1
ATOM 702 C C . ALA A 1 91 ? -3.595 5.047 11.672 1.00 97.19 91 ALA A C 1
ATOM 704 O O . ALA A 1 91 ? -2.599 5.030 10.941 1.00 97.19 91 ALA A O 1
ATOM 705 N N . ILE A 1 92 ? -4.835 4.966 11.173 1.00 97.31 92 ILE A N 1
ATOM 706 C CA . ILE A 1 92 ? -5.130 4.908 9.733 1.00 97.31 92 ILE A CA 1
ATOM 707 C C . ILE A 1 92 ? -4.656 6.186 9.034 1.00 97.31 92 ILE A C 1
ATOM 709 O O . ILE A 1 92 ? -4.024 6.101 7.981 1.00 97.31 92 ILE A O 1
ATOM 713 N N . GLU A 1 93 ? -4.908 7.362 9.609 1.00 97.56 93 GLU A N 1
ATOM 714 C CA . GLU A 1 93 ? -4.460 8.637 9.037 1.00 97.56 93 GLU A CA 1
ATOM 715 C C . GLU A 1 93 ? -2.931 8.746 8.973 1.00 97.56 93 GLU A C 1
ATOM 717 O O . GLU A 1 93 ? -2.380 9.191 7.962 1.00 97.56 93 GLU A O 1
ATOM 722 N N . ILE A 1 94 ? -2.221 8.273 10.001 1.00 97.38 94 ILE A N 1
ATOM 723 C CA . ILE A 1 94 ? -0.754 8.199 9.983 1.00 97.38 94 ILE A CA 1
ATOM 724 C C . ILE A 1 94 ? -0.276 7.275 8.854 1.00 97.38 94 ILE A C 1
ATOM 726 O O . ILE A 1 94 ? 0.609 7.653 8.084 1.00 97.38 94 ILE A O 1
ATOM 730 N N . LEU A 1 95 ? -0.876 6.089 8.699 1.00 96.50 95 LEU A N 1
ATOM 731 C CA . LEU A 1 95 ? -0.514 5.179 7.608 1.00 96.50 95 LEU A CA 1
ATOM 732 C C . LEU A 1 95 ? -0.820 5.766 6.228 1.00 96.50 95 LEU A C 1
ATOM 734 O O . LEU A 1 95 ? -0.021 5.572 5.314 1.00 96.50 95 LEU A O 1
ATOM 738 N N . ARG A 1 96 ? -1.915 6.517 6.066 1.00 95.38 96 ARG A N 1
ATOM 739 C CA . ARG A 1 96 ? -2.240 7.208 4.807 1.00 95.38 96 ARG A CA 1
ATOM 740 C C . ARG A 1 96 ? -1.170 8.220 4.418 1.00 95.38 96 ARG A C 1
ATOM 742 O O . ARG A 1 96 ? -0.775 8.259 3.254 1.00 95.38 96 ARG A O 1
ATOM 749 N N . ARG A 1 97 ? -0.677 9.005 5.381 1.00 95.81 97 ARG A N 1
ATOM 750 C CA . ARG A 1 97 ? 0.430 9.950 5.153 1.00 95.81 97 ARG A CA 1
ATOM 751 C C . ARG A 1 97 ? 1.706 9.212 4.766 1.00 95.81 97 ARG A C 1
ATOM 753 O O . ARG A 1 97 ? 2.274 9.497 3.719 1.00 95.81 97 ARG A O 1
ATOM 760 N N . ASN A 1 98 ? 2.070 8.181 5.526 1.00 94.56 98 ASN A N 1
ATOM 761 C CA . ASN A 1 98 ? 3.253 7.371 5.233 1.00 94.56 98 ASN A CA 1
ATOM 762 C C . ASN A 1 98 ? 3.179 6.706 3.847 1.00 94.56 98 ASN A C 1
ATOM 764 O O . ASN A 1 98 ? 4.182 6.620 3.139 1.00 94.56 98 ASN A O 1
ATOM 768 N N . LEU A 1 99 ? 1.995 6.244 3.437 1.00 93.75 99 LEU A N 1
ATOM 769 C CA . LEU A 1 99 ? 1.765 5.666 2.114 1.00 93.75 99 LEU A CA 1
ATOM 770 C C . LEU A 1 99 ? 1.938 6.720 1.015 1.00 93.75 99 LEU A C 1
ATOM 772 O O . LEU A 1 99 ? 2.580 6.442 0.001 1.00 93.75 99 LEU A O 1
ATOM 776 N N . ALA A 1 100 ? 1.411 7.932 1.218 1.00 93.38 100 ALA A N 1
ATOM 777 C CA . ALA A 1 100 ? 1.591 9.043 0.289 1.00 93.38 100 ALA A CA 1
ATOM 778 C C . ALA A 1 100 ? 3.076 9.408 0.121 1.00 93.38 100 ALA A C 1
ATOM 780 O O . ALA A 1 100 ? 3.542 9.528 -1.014 1.00 93.38 100 ALA A O 1
ATOM 781 N N . ASP A 1 101 ? 3.825 9.480 1.222 1.00 93.56 101 ASP A N 1
ATOM 782 C CA . ASP A 1 101 ? 5.263 9.759 1.208 1.00 93.56 101 ASP A CA 1
ATOM 783 C C . ASP A 1 101 ? 6.043 8.645 0.491 1.00 93.56 101 ASP A C 1
ATOM 785 O O . ASP A 1 101 ? 6.909 8.900 -0.353 1.00 93.56 101 ASP A O 1
ATOM 789 N N . ARG A 1 102 ? 5.695 7.376 0.750 1.00 94.31 102 ARG A N 1
ATOM 790 C CA . ARG A 1 102 ? 6.380 6.224 0.145 1.00 94.31 102 ARG A CA 1
ATOM 791 C C . ARG A 1 102 ? 6.019 6.001 -1.323 1.00 94.31 102 ARG A C 1
ATOM 793 O O . ARG A 1 102 ? 6.809 5.413 -2.065 1.00 94.31 102 ARG A O 1
ATOM 800 N N . ARG A 1 103 ? 4.873 6.505 -1.788 1.00 94.06 103 ARG A N 1
ATOM 801 C CA . ARG A 1 103 ? 4.408 6.344 -3.175 1.00 94.06 103 ARG A CA 1
ATOM 802 C C . ARG A 1 103 ? 5.432 6.833 -4.199 1.00 94.06 103 ARG A C 1
ATOM 804 O O . ARG A 1 103 ? 5.564 6.220 -5.262 1.00 94.06 103 ARG A O 1
ATOM 811 N N . GLY A 1 104 ? 6.169 7.903 -3.891 1.00 92.31 104 GLY A N 1
ATOM 812 C CA . GLY A 1 104 ? 7.237 8.415 -4.755 1.00 92.31 104 GLY A CA 1
ATOM 813 C C . GLY A 1 104 ? 8.363 7.397 -4.957 1.00 92.31 104 GLY A C 1
ATOM 814 O O . GLY A 1 104 ? 8.765 7.132 -6.091 1.00 92.31 104 GLY A O 1
ATOM 815 N N . HIS A 1 105 ? 8.807 6.760 -3.871 1.00 92.81 105 HIS A N 1
ATOM 816 C CA . HIS A 1 105 ? 9.834 5.716 -3.902 1.00 92.81 105 HIS A CA 1
ATOM 817 C C . HIS A 1 105 ? 9.369 4.473 -4.665 1.00 92.81 105 HIS A C 1
ATOM 819 O O . HIS A 1 105 ? 10.073 4.014 -5.568 1.00 92.81 105 HIS A O 1
ATOM 825 N N . ALA A 1 106 ? 8.156 3.991 -4.386 1.00 93.62 106 ALA A N 1
ATOM 826 C CA . ALA A 1 106 ? 7.581 2.851 -5.095 1.00 93.62 106 ALA A CA 1
ATOM 827 C C . ALA A 1 106 ? 7.440 3.130 -6.605 1.00 93.62 106 ALA A C 1
ATOM 829 O O . ALA A 1 106 ? 7.790 2.297 -7.442 1.00 93.62 106 ALA A O 1
ATOM 830 N N . SER A 1 107 ? 7.018 4.343 -6.977 1.00 94.00 107 SER A N 1
ATOM 831 C CA . SER A 1 107 ? 6.904 4.753 -8.385 1.00 94.00 107 SER A CA 1
ATOM 832 C C . SER A 1 107 ? 8.269 4.797 -9.077 1.00 94.00 107 SER A C 1
ATOM 834 O O . SER A 1 107 ? 8.411 4.341 -10.213 1.00 94.00 107 SER A O 1
ATOM 836 N N . ALA A 1 108 ? 9.300 5.300 -8.393 1.00 93.88 108 ALA A N 1
ATOM 837 C CA . ALA A 1 108 ? 10.664 5.301 -8.911 1.00 93.88 108 ALA A CA 1
ATOM 838 C C . ALA A 1 108 ? 11.203 3.872 -9.117 1.00 93.88 108 ALA A C 1
ATOM 840 O O . ALA A 1 108 ? 11.868 3.609 -10.125 1.00 93.88 108 ALA A O 1
ATOM 841 N N . ALA A 1 109 ? 10.875 2.940 -8.217 1.00 94.00 109 ALA A N 1
ATOM 842 C CA . ALA A 1 109 ? 11.239 1.531 -8.342 1.00 94.00 109 ALA A CA 1
ATOM 843 C C . ALA A 1 109 ? 10.594 0.879 -9.579 1.00 94.00 109 ALA A C 1
ATOM 845 O O . ALA A 1 109 ? 11.305 0.265 -10.383 1.00 94.00 109 ALA A O 1
ATOM 846 N N . VAL A 1 110 ? 9.291 1.097 -9.808 1.00 95.25 110 VAL A N 1
ATOM 847 C CA . VAL A 1 110 ? 8.594 0.640 -11.028 1.00 95.25 110 VAL A CA 1
ATOM 848 C C . VAL A 1 110 ? 9.253 1.221 -12.281 1.00 95.25 110 VAL A C 1
ATOM 850 O O . VAL A 1 110 ? 9.610 0.480 -13.199 1.00 95.25 110 VAL A O 1
ATOM 853 N N . CYS A 1 111 ? 9.487 2.537 -12.316 1.00 95.19 111 CYS A N 1
ATOM 854 C CA . CYS A 1 111 ? 10.138 3.202 -13.446 1.00 95.19 111 CYS A CA 1
ATOM 855 C C . CYS A 1 111 ? 11.531 2.625 -13.741 1.00 95.19 111 CYS A C 1
ATOM 857 O O . CYS A 1 111 ? 11.895 2.445 -14.904 1.00 95.19 111 CYS A O 1
ATOM 859 N N . SER A 1 112 ? 12.308 2.305 -12.704 1.00 94.12 112 SER A N 1
ATOM 860 C CA . SER A 1 112 ? 13.621 1.666 -12.843 1.00 94.12 112 SER A CA 1
ATOM 861 C C . SER A 1 112 ? 13.513 0.271 -13.466 1.00 94.12 112 SER A C 1
ATOM 863 O O . SER A 1 112 ? 14.264 -0.052 -14.391 1.00 94.12 112 SER A O 1
ATOM 865 N N . ALA A 1 113 ? 12.547 -0.540 -13.023 1.00 91.81 113 ALA A N 1
ATOM 866 C CA . ALA A 1 113 ? 12.295 -1.866 -13.584 1.00 91.81 113 ALA A CA 1
ATOM 867 C C . ALA A 1 113 ? 11.895 -1.796 -15.069 1.00 91.81 113 ALA A C 1
ATOM 869 O O . ALA A 1 113 ? 12.473 -2.498 -15.901 1.00 91.81 113 ALA A O 1
ATOM 870 N N . VAL A 1 114 ? 10.976 -0.890 -15.420 1.00 95.00 114 VAL A N 1
ATOM 871 C CA . VAL A 1 114 ? 10.529 -0.686 -16.808 1.00 95.00 114 VAL A CA 1
ATOM 872 C C . VAL A 1 114 ? 11.665 -0.174 -17.691 1.00 95.00 114 VAL A C 1
ATOM 874 O O . VAL A 1 114 ? 11.860 -0.681 -18.794 1.00 95.00 114 VAL A O 1
ATOM 877 N N . ARG A 1 115 ? 12.465 0.786 -17.209 1.00 94.75 115 ARG A N 1
ATOM 878 C CA . ARG A 1 115 ? 13.603 1.335 -17.963 1.00 94.75 115 ARG A CA 1
ATOM 879 C C . ARG A 1 115 ? 14.623 0.254 -18.319 1.00 94.75 115 ARG A C 1
ATOM 881 O O . ARG A 1 115 ? 15.131 0.253 -19.437 1.00 94.75 115 ARG A O 1
ATOM 888 N N . LYS A 1 116 ? 14.908 -0.672 -17.396 1.00 93.88 116 LYS A N 1
ATOM 889 C CA . LYS A 1 116 ? 15.822 -1.798 -17.644 1.00 93.88 116 LYS A CA 1
ATOM 890 C C . LYS A 1 116 ? 15.314 -2.700 -18.764 1.00 93.88 116 LYS A C 1
ATOM 892 O O . LYS A 1 116 ? 16.084 -3.053 -19.652 1.00 93.88 116 LYS A O 1
ATOM 897 N N . GLU A 1 117 ? 14.034 -3.058 -18.741 1.00 93.81 117 GLU A N 1
ATOM 898 C CA . GLU A 1 117 ? 13.449 -3.897 -19.788 1.00 93.81 117 GLU A CA 1
ATOM 899 C C . GLU A 1 117 ? 13.393 -3.174 -21.136 1.00 93.81 117 GLU A C 1
ATOM 901 O O . GLU A 1 117 ? 13.773 -3.735 -22.163 1.00 93.81 117 GLU A O 1
ATOM 906 N N . TYR A 1 118 ? 12.985 -1.905 -21.139 1.00 94.25 118 TYR A N 1
ATOM 907 C CA . TYR A 1 118 ? 12.990 -1.082 -22.342 1.00 94.25 118 TYR A CA 1
ATOM 908 C C . TYR A 1 118 ? 14.389 -1.013 -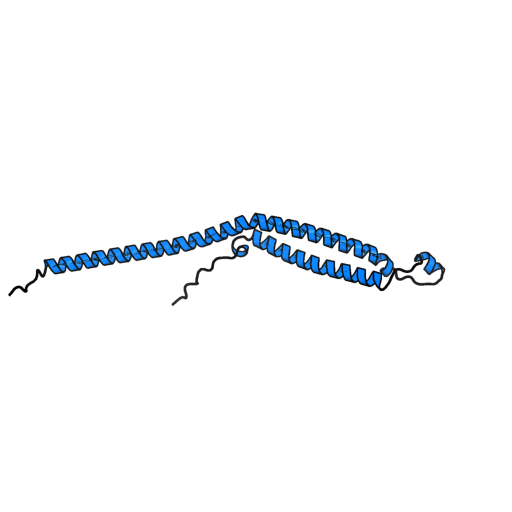22.967 1.00 94.25 118 TYR A C 1
ATOM 910 O O . TYR A 1 118 ? 14.539 -1.255 -24.162 1.00 94.25 118 TYR A O 1
ATOM 918 N N . GLY A 1 119 ? 15.426 -0.784 -22.153 1.00 95.81 119 GLY A N 1
ATOM 919 C CA . GLY A 1 119 ? 16.816 -0.782 -22.610 1.00 95.81 119 GLY A CA 1
ATOM 920 C C . GLY A 1 119 ? 17.233 -2.096 -23.275 1.00 95.81 119 GLY A C 1
ATOM 921 O O . GLY A 1 119 ? 17.853 -2.066 -24.334 1.00 95.81 119 GLY A O 1
ATOM 922 N N . LYS A 1 120 ? 16.832 -3.250 -22.723 1.00 95.12 120 LYS A N 1
ATOM 923 C CA . LYS A 1 120 ? 17.087 -4.564 -23.346 1.00 95.12 120 LYS A CA 1
ATOM 924 C C . LYS A 1 120 ? 16.411 -4.697 -24.708 1.00 95.12 120 LYS A C 1
ATOM 926 O O . LYS A 1 120 ? 17.016 -5.207 -25.647 1.00 95.12 120 LYS A O 1
ATOM 931 N N . ARG A 1 121 ? 15.159 -4.247 -24.818 1.00 95.38 121 ARG A N 1
ATOM 932 C CA . ARG A 1 121 ? 14.392 -4.308 -26.070 1.00 95.38 121 ARG A CA 1
ATOM 933 C C . ARG A 1 121 ? 15.001 -3.410 -27.140 1.00 95.38 121 ARG A C 1
ATOM 935 O O . ARG A 1 121 ? 15.166 -3.855 -28.269 1.00 95.38 121 ARG A O 1
ATOM 942 N N . VAL A 1 122 ? 15.386 -2.189 -26.774 1.00 97.25 122 VAL A N 1
ATOM 943 C CA . VAL A 1 122 ? 16.071 -1.262 -27.684 1.00 97.25 122 VAL A CA 1
ATOM 944 C C . VAL A 1 122 ? 17.420 -1.826 -28.118 1.00 97.25 122 VAL A C 1
ATOM 946 O O . VAL A 1 122 ? 17.702 -1.835 -29.310 1.00 97.25 122 VAL A O 1
ATOM 949 N N . ALA A 1 123 ? 18.217 -2.372 -27.196 1.00 96.19 123 ALA A N 1
ATOM 950 C CA . ALA A 1 123 ? 19.492 -2.999 -27.542 1.00 96.19 123 ALA A CA 1
ATOM 951 C C . ALA A 1 123 ? 19.313 -4.147 -28.548 1.00 96.19 123 ALA A C 1
ATOM 953 O O . ALA A 1 123 ? 20.038 -4.209 -29.536 1.00 96.19 123 ALA A O 1
ATOM 954 N N . ALA A 1 124 ? 18.304 -5.003 -28.352 1.00 96.56 124 ALA A N 1
ATOM 955 C CA . ALA A 1 124 ? 17.990 -6.078 -29.292 1.00 96.56 124 ALA A CA 1
ATOM 956 C C . ALA A 1 124 ? 17.593 -5.555 -30.686 1.00 96.56 124 ALA A C 1
ATOM 958 O O . ALA A 1 124 ? 17.969 -6.158 -31.689 1.00 96.56 124 ALA A O 1
ATOM 959 N N . ILE A 1 125 ? 16.863 -4.435 -30.757 1.00 96.94 125 ILE A N 1
ATOM 960 C CA . ILE A 1 125 ? 16.532 -3.773 -32.028 1.00 96.94 125 ILE A CA 1
ATOM 961 C C . ILE A 1 125 ? 17.799 -3.244 -32.701 1.00 96.94 125 ILE A C 1
ATOM 963 O O . ILE A 1 125 ? 17.989 -3.502 -33.884 1.00 96.94 125 ILE A O 1
ATOM 967 N N . CYS A 1 126 ? 18.680 -2.559 -31.966 1.00 98.00 126 CYS A N 1
ATOM 968 C CA . CYS A 1 126 ? 19.940 -2.061 -32.520 1.00 98.00 126 CYS A CA 1
ATOM 969 C C . CYS A 1 126 ? 20.783 -3.205 -33.094 1.00 98.00 126 CYS A C 1
ATOM 971 O O . CYS A 1 126 ? 21.178 -3.140 -34.251 1.00 98.00 126 CYS A O 1
ATOM 973 N N . THR A 1 127 ? 20.950 -4.302 -32.349 1.00 97.75 127 THR A N 1
ATOM 974 C CA . THR A 1 127 ? 21.675 -5.485 -32.839 1.00 97.75 127 THR A CA 1
ATOM 975 C C . THR A 1 127 ? 21.046 -6.077 -34.103 1.00 97.75 127 THR A C 1
ATOM 977 O O . THR A 1 127 ? 21.761 -6.500 -35.008 1.00 97.75 127 THR A O 1
ATOM 980 N N . ALA A 1 128 ? 19.713 -6.105 -34.195 1.00 97.56 128 ALA A N 1
ATOM 981 C CA . ALA A 1 128 ? 19.032 -6.574 -35.398 1.00 97.56 128 ALA A CA 1
ATOM 982 C C . ALA A 1 128 ? 19.251 -5.630 -36.594 1.00 97.56 128 ALA A C 1
ATOM 984 O O . ALA A 1 128 ? 19.458 -6.103 -37.709 1.00 97.56 128 ALA A O 1
ATOM 985 N N . LEU A 1 129 ? 19.237 -4.313 -36.371 1.00 97.88 129 LEU A N 1
ATOM 986 C CA . LEU A 1 129 ? 19.510 -3.319 -37.411 1.00 97.88 129 LEU A CA 1
ATOM 987 C C . LEU A 1 129 ? 20.958 -3.392 -37.906 1.00 97.88 129 LEU A C 1
ATOM 989 O O . LEU A 1 129 ? 21.175 -3.352 -39.115 1.00 97.88 129 LEU A O 1
ATOM 993 N N . ASP A 1 130 ? 21.921 -3.582 -37.005 1.00 98.25 130 ASP A N 1
ATOM 994 C CA . ASP A 1 130 ? 23.329 -3.776 -37.365 1.00 98.25 130 ASP A CA 1
ATOM 995 C C . ASP A 1 130 ? 23.512 -5.029 -38.236 1.00 98.25 130 ASP A C 1
ATOM 997 O O . ASP A 1 130 ? 24.229 -5.002 -39.236 1.00 98.25 130 ASP A O 1
ATOM 1001 N N . ALA A 1 131 ? 22.811 -6.121 -37.908 1.00 97.69 131 ALA A N 1
ATOM 1002 C CA . ALA A 1 131 ? 22.830 -7.344 -38.709 1.00 97.69 131 ALA A CA 1
ATOM 1003 C C . ALA A 1 131 ? 22.208 -7.149 -40.105 1.00 97.69 131 ALA A C 1
ATOM 1005 O O . ALA A 1 131 ? 22.721 -7.682 -41.088 1.00 97.69 131 ALA A O 1
ATOM 1006 N N . VAL A 1 132 ? 21.124 -6.371 -40.210 1.00 98.12 132 VAL A N 1
ATOM 1007 C CA . VAL A 1 132 ? 20.506 -6.025 -41.501 1.00 98.12 132 VAL A CA 1
ATOM 1008 C C . VAL A 1 132 ? 21.445 -5.167 -42.349 1.00 98.12 132 VAL A C 1
ATOM 1010 O O . VAL A 1 132 ? 21.573 -5.411 -43.547 1.00 98.12 132 VAL A O 1
ATOM 1013 N N . ASP A 1 133 ? 22.118 -4.185 -41.750 1.00 97.88 133 ASP A N 1
ATOM 1014 C CA . ASP A 1 133 ? 23.073 -3.337 -42.463 1.00 97.88 133 ASP A CA 1
ATOM 1015 C C . ASP A 1 133 ? 24.292 -4.132 -42.953 1.00 97.88 133 ASP A C 1
ATOM 1017 O O . ASP A 1 133 ? 24.716 -3.959 -44.095 1.00 97.88 133 ASP A O 1
ATOM 1021 N N . ALA A 1 134 ? 24.801 -5.067 -42.143 1.00 97.50 134 ALA A N 1
ATOM 1022 C CA . ALA A 1 134 ? 25.846 -5.999 -42.564 1.00 97.50 134 ALA A CA 1
ATOM 1023 C C . ALA A 1 134 ? 25.399 -6.850 -43.766 1.00 97.50 134 ALA A C 1
ATOM 1025 O O . ALA A 1 134 ? 26.064 -6.847 -44.799 1.00 97.50 134 ALA A O 1
ATOM 1026 N N . ALA A 1 135 ? 24.222 -7.481 -43.684 1.00 97.31 135 ALA A N 1
ATOM 1027 C CA . ALA A 1 135 ? 23.676 -8.280 -44.783 1.00 97.31 135 ALA A CA 1
ATOM 1028 C C . ALA A 1 135 ? 23.448 -7.455 -46.064 1.00 97.31 135 ALA A C 1
ATOM 1030 O O . ALA A 1 135 ? 23.629 -7.957 -47.174 1.00 97.31 135 ALA A O 1
ATOM 1031 N N . ARG A 1 136 ? 23.066 -6.178 -45.926 1.00 97.62 136 ARG A N 1
ATOM 1032 C CA . ARG A 1 136 ? 22.926 -5.256 -47.058 1.00 97.62 136 ARG A CA 1
ATOM 1033 C C . ARG A 1 136 ? 24.266 -4.982 -47.737 1.00 97.62 136 ARG A C 1
ATOM 1035 O O . ARG A 1 136 ? 24.328 -5.059 -48.960 1.00 97.62 136 ARG A O 1
ATOM 1042 N N . ARG A 1 137 ? 25.320 -4.691 -46.970 1.00 97.31 137 ARG A N 1
ATOM 1043 C CA . ARG A 1 137 ? 26.671 -4.473 -47.519 1.00 97.31 137 ARG A CA 1
ATOM 1044 C C . ARG A 1 137 ? 27.185 -5.712 -48.242 1.00 97.31 137 ARG A C 1
ATOM 1046 O O . ARG A 1 137 ? 27.705 -5.592 -49.345 1.00 97.31 137 ARG A O 1
ATOM 1053 N N . ASP A 1 138 ? 26.972 -6.892 -47.668 1.00 96.69 138 ASP A N 1
ATOM 1054 C CA . ASP A 1 138 ? 27.349 -8.157 -48.305 1.00 96.69 138 ASP A CA 1
ATOM 1055 C C . ASP A 1 138 ? 26.611 -8.353 -49.643 1.00 96.69 138 ASP A C 1
ATOM 1057 O O . ASP A 1 138 ? 27.211 -8.753 -50.641 1.00 96.69 138 ASP A O 1
ATOM 1061 N N . ALA A 1 139 ? 25.319 -8.011 -49.704 1.00 95.25 139 ALA A N 1
ATOM 1062 C CA . ALA A 1 139 ? 24.545 -8.059 -50.943 1.00 95.25 139 ALA A CA 1
ATOM 1063 C C . ALA A 1 139 ? 25.024 -7.036 -51.992 1.00 95.25 139 ALA A C 1
ATOM 1065 O O . ALA A 1 139 ? 25.061 -7.353 -53.182 1.00 95.25 139 ALA A O 1
ATOM 1066 N N . GLU A 1 140 ? 25.397 -5.824 -51.574 1.00 97.06 140 GLU A N 1
ATOM 1067 C CA . GLU A 1 140 ? 25.972 -4.797 -52.453 1.00 97.06 140 GLU A CA 1
ATOM 1068 C C . GLU A 1 140 ? 27.308 -5.265 -53.056 1.00 97.06 140 GLU A C 1
ATOM 1070 O O . GLU A 1 140 ? 27.483 -5.173 -54.272 1.00 97.06 140 GLU A O 1
ATOM 1075 N N . LEU A 1 141 ? 28.190 -5.868 -52.247 1.00 95.88 141 LEU A N 1
ATOM 1076 C CA . LEU A 1 141 ? 29.455 -6.449 -52.714 1.00 95.88 141 LEU A CA 1
ATOM 1077 C C . LEU A 1 141 ? 29.230 -7.534 -53.775 1.00 95.88 141 LEU A C 1
ATOM 1079 O O . LEU A 1 141 ? 29.822 -7.476 -54.850 1.00 95.88 141 LEU A O 1
ATOM 1083 N N . LEU A 1 142 ? 28.308 -8.470 -53.528 1.00 95.06 142 LEU A N 1
ATOM 1084 C CA . LEU A 1 142 ? 27.966 -9.516 -54.501 1.00 95.06 142 LEU A CA 1
ATOM 1085 C C . LEU A 1 142 ? 27.432 -8.945 -55.823 1.00 95.06 142 LEU A C 1
ATOM 1087 O O . LEU A 1 142 ? 27.695 -9.487 -56.900 1.00 95.06 142 LEU A O 1
ATOM 1091 N N . LEU A 1 143 ? 26.652 -7.863 -55.762 1.00 93.94 143 LEU A N 1
ATOM 1092 C CA . LEU A 1 143 ? 26.146 -7.197 -56.960 1.00 93.94 143 LEU A CA 1
ATOM 1093 C C . LEU A 1 143 ? 27.262 -6.505 -57.743 1.00 93.94 143 LEU A C 1
ATOM 1095 O O . LEU A 1 143 ? 27.210 -6.500 -58.975 1.00 93.94 143 LEU A O 1
ATOM 1099 N N . ASP A 1 144 ? 28.242 -5.923 -57.063 1.00 92.88 144 ASP A N 1
ATOM 1100 C CA . ASP A 1 144 ? 29.375 -5.263 -57.704 1.00 92.88 144 ASP A CA 1
ATOM 1101 C C . ASP A 1 144 ? 30.353 -6.271 -58.319 1.00 92.88 144 ASP A C 1
ATOM 1103 O O . ASP A 1 144 ? 30.744 -6.088 -59.476 1.00 92.88 144 ASP A O 1
ATOM 1107 N N . ASP A 1 145 ? 30.634 -7.386 -57.639 1.00 91.44 145 ASP A N 1
ATOM 1108 C CA . ASP A 1 145 ? 31.394 -8.511 -58.202 1.00 91.44 145 ASP A CA 1
ATOM 1109 C C . ASP A 1 145 ? 30.715 -9.047 -59.468 1.00 91.44 145 ASP A C 1
ATOM 1111 O O . ASP A 1 145 ? 31.335 -9.165 -60.528 1.00 91.44 145 ASP A O 1
ATOM 1115 N N . ARG A 1 146 ? 29.391 -9.252 -59.420 1.00 87.88 146 ARG A N 1
ATOM 1116 C CA . ARG A 1 146 ? 28.613 -9.658 -60.598 1.00 87.88 146 ARG A CA 1
ATOM 1117 C C . ARG A 1 146 ? 28.746 -8.666 -61.757 1.00 87.88 146 ARG A C 1
ATOM 1119 O O . ARG A 1 146 ? 28.851 -9.093 -62.906 1.00 87.88 146 ARG A O 1
ATOM 1126 N N . LYS A 1 147 ? 28.681 -7.355 -61.496 1.00 87.38 147 LYS A N 1
ATOM 1127 C CA . LYS A 1 147 ? 28.822 -6.326 -62.546 1.00 87.38 147 LYS A CA 1
ATOM 1128 C C . LYS A 1 147 ? 30.226 -6.327 -63.149 1.00 87.38 147 LYS A C 1
ATOM 1130 O O . LYS A 1 147 ? 30.355 -6.071 -64.345 1.00 87.38 147 LYS A O 1
ATOM 1135 N N . ARG A 1 148 ? 31.250 -6.580 -62.331 1.00 84.19 148 ARG A N 1
ATOM 1136 C CA . ARG A 1 148 ? 32.649 -6.649 -62.757 1.00 84.19 148 ARG A CA 1
ATOM 1137 C C . ARG A 1 148 ? 32.911 -7.859 -63.650 1.00 84.19 148 ARG A C 1
ATOM 1139 O O . ARG A 1 148 ? 33.538 -7.695 -64.693 1.00 84.19 148 ARG A O 1
ATOM 1146 N N . ASP A 1 149 ? 32.416 -9.030 -63.262 1.00 81.12 149 ASP A N 1
ATOM 1147 C CA . ASP A 1 149 ? 32.687 -10.291 -63.963 1.00 81.12 149 ASP A CA 1
ATOM 1148 C C . ASP A 1 149 ? 31.790 -10.496 -65.193 1.00 81.12 149 ASP A C 1
ATOM 1150 O O . ASP A 1 149 ? 32.163 -11.193 -66.136 1.00 81.12 149 ASP A O 1
ATOM 1154 N N . PHE A 1 150 ? 30.629 -9.833 -65.231 1.00 70.94 150 PHE A N 1
ATOM 1155 C CA . PHE A 1 150 ? 29.708 -9.845 -66.370 1.00 70.94 150 PHE A CA 1
ATOM 1156 C C . PHE A 1 150 ? 29.377 -8.417 -66.831 1.00 70.94 150 PHE A C 1
ATOM 1158 O O . PHE A 1 150 ? 28.233 -7.962 -66.682 1.00 70.94 150 PHE A O 1
ATOM 1165 N N . PRO A 1 151 ? 30.348 -7.685 -67.412 1.00 63.06 151 PRO A N 1
ATOM 1166 C CA . PRO A 1 151 ? 30.128 -6.334 -67.906 1.00 63.06 151 PRO A CA 1
ATOM 1167 C C . PRO A 1 151 ? 29.257 -6.401 -69.165 1.00 63.06 151 PRO A C 1
ATOM 1169 O O . PRO A 1 151 ? 29.774 -6.526 -70.266 1.00 63.06 151 PRO A O 1
ATOM 1172 N N . ARG A 1 152 ? 27.926 -6.388 -68.990 1.00 60.94 152 ARG A N 1
ATOM 1173 C CA . ARG A 1 152 ? 26.887 -6.291 -70.039 1.00 60.94 152 ARG A CA 1
ATOM 1174 C C . ARG A 1 152 ? 27.347 -6.796 -71.416 1.00 60.94 152 ARG A C 1
ATOM 1176 O O . ARG A 1 152 ? 27.514 -6.017 -72.350 1.00 60.94 152 ARG A O 1
ATOM 1183 N N . THR A 1 153 ? 27.490 -8.106 -71.570 1.00 54.31 153 THR A N 1
ATOM 1184 C CA . THR A 1 153 ? 27.596 -8.758 -72.882 1.00 54.31 153 THR A CA 1
ATOM 1185 C C . THR A 1 153 ? 26.230 -8.779 -73.565 1.00 54.31 153 THR A C 1
ATOM 1187 O O . THR A 1 153 ? 25.664 -9.836 -73.771 1.00 54.31 153 THR A O 1
ATOM 1190 N N . PHE A 1 154 ? 25.665 -7.607 -73.855 1.00 51.38 154 PHE A N 1
ATOM 1191 C CA . PHE A 1 154 ? 24.554 -7.412 -74.792 1.00 51.38 154 PHE A CA 1
ATOM 1192 C C . PHE A 1 154 ? 24.488 -5.918 -75.153 1.00 51.38 154 PHE A C 1
ATOM 1194 O O . PHE A 1 154 ? 23.663 -5.165 -74.644 1.00 51.38 154 PHE A O 1
ATOM 1201 N N . CYS A 1 155 ? 25.391 -5.488 -76.031 1.00 44.09 155 CYS A N 1
ATOM 1202 C CA . CYS A 1 155 ? 25.073 -4.494 -77.050 1.00 44.09 155 CYS A CA 1
ATOM 1203 C C . CYS A 1 155 ? 25.338 -5.177 -78.394 1.00 44.09 155 CYS A C 1
ATOM 1205 O O . CYS A 1 155 ? 26.377 -5.818 -78.551 1.00 44.09 155 CYS A O 1
ATOM 1207 N N . HIS A 1 156 ? 24.325 -5.105 -79.255 1.00 41.25 156 HIS A N 1
ATOM 1208 C CA . HIS A 1 156 ? 24.222 -5.692 -80.589 1.00 41.25 156 HIS A CA 1
ATOM 1209 C C . HIS A 1 156 ? 25.430 -5.445 -81.493 1.00 41.25 156 HIS A C 1
ATOM 1211 O O . HIS A 1 156 ? 25.991 -4.328 -81.428 1.00 41.25 156 HIS A O 1
#

Secondary structure (DSSP, 8-state):
----PPPPPPPHHHH-HHHHHHHHHHHHHHHHHHHHHHHHHHHHHHHHHSPPPSS-HHHHHHTTPPP-HHHHHHHHHHHHHHHHHHHHHHHHHHHHHHHHHHHHHHHHHHHHHHHHHHHHHHHHHHHHHHHHHHHHHHHHHHHHHHHHHS------

Foldseek 3Di:
DDDPPDDDQDDLCRLDVVLVVLVVVLVVLVVVLVVLVVVLVVLVVVCVVDPADPDDQVVCVVVVHHGDVVSVCSVVSSVVSVVSSVVSVVVSVVSVVVSVVCSVVSVVSSVVVVVVVVVVVVVVVVVVVVVVVVVVVVVVVVVVVVCVVCVPPDDD

Sequence (156 aa):
MATKSEFRVPTLAEADTEYAAIESRMADLMSQHSQTHREAEEIRADILARPAPRMRSGVAELLGGTVDTALLQRPTQLKEKRGRVADLEEAIEILRRNLADRRGHASAAVCSAVRKEYGKRVAAICTALDAVDAARRDAELLLDDRKRDFPRTFCH

pLDDT: mean 87.6, std 13.79, range [38.81, 98.25]